Protein AF-A0A7S0ZUB6-F1 (afdb_monomer)

Structure (mmCIF, N/CA/C/O backbone):
data_AF-A0A7S0ZUB6-F1
#
_entry.id   AF-A0A7S0ZUB6-F1
#
loop_
_atom_site.group_PDB
_atom_site.id
_atom_site.type_symbol
_atom_site.label_atom_id
_atom_site.label_alt_id
_atom_site.label_comp_id
_atom_site.label_asym_id
_atom_site.label_entity_id
_atom_site.label_seq_id
_atom_site.pdbx_PDB_ins_code
_atom_site.Cartn_x
_atom_site.Cartn_y
_atom_site.Cartn_z
_atom_site.occupancy
_atom_site.B_iso_or_equiv
_atom_site.auth_seq_id
_atom_site.auth_comp_id
_atom_site.auth_asym_id
_atom_site.auth_atom_id
_atom_site.pdbx_PDB_model_num
ATOM 1 N N . PRO A 1 1 ? -8.538 -12.631 -12.907 1.00 65.38 1 PRO A N 1
ATOM 2 C CA . PRO A 1 1 ? -8.197 -12.266 -11.512 1.00 65.38 1 PRO A CA 1
ATOM 3 C C . PRO A 1 1 ? -9.458 -12.398 -10.651 1.00 65.38 1 PRO A C 1
ATOM 5 O O . PRO A 1 1 ? -10.494 -11.897 -11.074 1.00 65.38 1 PRO A O 1
ATOM 8 N N . ASP A 1 2 ? -9.378 -13.067 -9.494 1.00 84.75 2 ASP A N 1
ATOM 9 C CA . ASP A 1 2 ? -10.560 -13.481 -8.702 1.00 84.75 2 ASP A CA 1
ATOM 10 C C . ASP A 1 2 ? -10.944 -12.495 -7.582 1.00 84.75 2 ASP A C 1
ATOM 12 O O . ASP A 1 2 ? -11.803 -12.771 -6.751 1.00 84.75 2 ASP A O 1
ATOM 16 N N . GLY A 1 3 ? -10.297 -11.326 -7.535 1.00 86.00 3 GLY A N 1
ATOM 17 C CA . GLY A 1 3 ? -10.652 -10.240 -6.613 1.00 86.00 3 GLY A CA 1
ATOM 18 C C . GLY A 1 3 ? -10.244 -10.448 -5.150 1.00 86.00 3 GLY A C 1
ATOM 19 O O . GLY A 1 3 ? -10.585 -9.613 -4.319 1.00 86.00 3 GLY A O 1
ATOM 20 N N . VAL A 1 4 ? -9.483 -11.498 -4.828 1.00 86.81 4 VAL A N 1
ATOM 21 C CA . VAL A 1 4 ? -9.076 -11.849 -3.451 1.00 86.81 4 VAL A CA 1
ATOM 22 C C . VAL A 1 4 ? -8.440 -10.666 -2.708 1.00 86.81 4 VAL A C 1
ATOM 24 O O . VAL A 1 4 ? -8.865 -10.314 -1.613 1.00 86.81 4 VAL A O 1
ATOM 27 N N . GLN A 1 5 ? -7.467 -9.984 -3.316 1.00 87.50 5 GLN A N 1
ATOM 28 C CA . GLN A 1 5 ? -6.797 -8.834 -2.697 1.00 87.50 5 GLN A CA 1
ATOM 29 C C . GLN A 1 5 ? -7.730 -7.625 -2.542 1.00 87.50 5 GLN A C 1
ATOM 31 O O . GLN A 1 5 ? -7.645 -6.906 -1.551 1.00 87.50 5 GLN A O 1
ATOM 36 N N . LEU A 1 6 ? -8.640 -7.411 -3.498 1.00 89.44 6 LEU A N 1
ATOM 37 C CA . LEU A 1 6 ? -9.626 -6.329 -3.427 1.00 89.44 6 LEU A CA 1
ATOM 38 C C . LEU A 1 6 ? -10.613 -6.542 -2.276 1.00 89.44 6 LEU A C 1
ATOM 40 O O . LEU A 1 6 ? -11.005 -5.571 -1.637 1.00 89.44 6 LEU A O 1
ATOM 44 N N . GLN A 1 7 ? -10.978 -7.790 -1.975 1.00 91.06 7 GLN A N 1
ATOM 45 C CA . GLN A 1 7 ? -11.828 -8.109 -0.825 1.00 91.06 7 GLN A CA 1
ATOM 46 C C . GLN A 1 7 ? -11.139 -7.779 0.505 1.00 91.06 7 GLN A C 1
ATOM 48 O O . GLN A 1 7 ? -11.783 -7.208 1.384 1.00 91.06 7 GLN A O 1
ATOM 53 N N . LEU A 1 8 ? -9.835 -8.060 0.630 1.00 92.25 8 LEU A N 1
ATOM 54 C CA . LEU A 1 8 ? -9.045 -7.675 1.808 1.00 92.25 8 LEU A CA 1
ATOM 55 C C . LEU A 1 8 ? -8.990 -6.150 1.975 1.00 92.25 8 LEU A C 1
ATOM 57 O O . LEU A 1 8 ? -9.231 -5.639 3.067 1.00 92.25 8 LEU A O 1
ATOM 61 N N . ILE A 1 9 ? -8.730 -5.419 0.884 1.00 92.12 9 ILE A N 1
ATOM 62 C CA . ILE A 1 9 ? -8.712 -3.948 0.888 1.00 92.12 9 ILE A CA 1
ATOM 63 C C . ILE A 1 9 ? -10.082 -3.392 1.295 1.00 92.12 9 ILE A C 1
ATOM 65 O O . ILE A 1 9 ? -10.150 -2.495 2.132 1.00 92.12 9 ILE A O 1
ATOM 69 N N . ALA A 1 10 ? -11.170 -3.923 0.733 1.00 91.62 10 ALA A N 1
ATOM 70 C CA . ALA A 1 10 ? -12.526 -3.476 1.041 1.00 91.62 10 ALA A CA 1
ATOM 71 C C . ALA A 1 10 ? -12.876 -3.683 2.523 1.00 91.62 10 ALA A C 1
ATOM 73 O O . ALA A 1 10 ? -13.341 -2.749 3.168 1.00 91.62 10 ALA A O 1
ATOM 74 N N . ALA A 1 11 ? -12.586 -4.863 3.081 1.00 92.69 11 ALA A N 1
ATOM 75 C CA . ALA A 1 11 ? -12.826 -5.145 4.496 1.00 92.69 11 ALA A CA 1
ATOM 76 C C . ALA A 1 11 ? -12.001 -4.225 5.418 1.00 92.69 11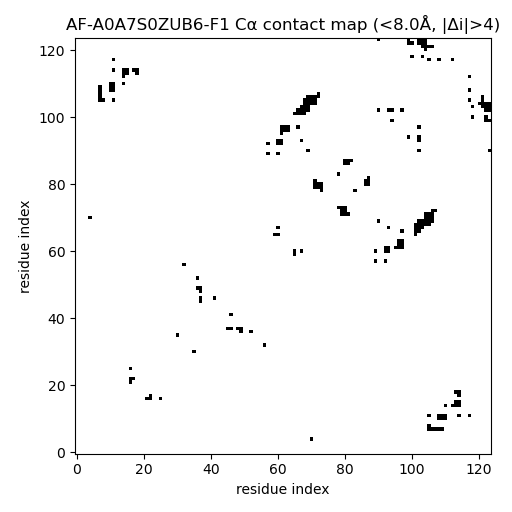 ALA A C 1
ATOM 78 O O . ALA A 1 11 ? -12.524 -3.699 6.400 1.00 92.69 11 ALA A O 1
ATOM 79 N N . ALA A 1 12 ? -10.737 -3.959 5.072 1.00 92.44 12 ALA A N 1
ATOM 80 C CA . ALA A 1 12 ? -9.892 -3.035 5.827 1.00 92.44 12 ALA A CA 1
ATOM 81 C C . ALA A 1 12 ? -10.417 -1.587 5.774 1.00 92.44 12 ALA A C 1
ATOM 83 O O . ALA A 1 12 ? -10.438 -0.905 6.799 1.00 92.44 12 ALA A O 1
ATOM 84 N N . LEU A 1 13 ? -10.882 -1.126 4.605 1.00 91.00 13 LEU A N 1
ATOM 85 C CA . LEU A 1 13 ? -11.505 0.193 4.440 1.00 91.00 13 LEU A CA 1
ATOM 86 C C . LEU A 1 13 ? -12.785 0.324 5.266 1.00 91.00 13 LEU A C 1
ATOM 88 O O . LEU A 1 13 ? -12.942 1.318 5.971 1.00 91.00 13 LEU A O 1
ATOM 92 N N . GLU A 1 14 ? -13.669 -0.675 5.217 1.00 90.00 14 GLU A N 1
ATOM 93 C CA . GLU A 1 14 ? -14.904 -0.698 6.007 1.00 90.00 14 GLU A CA 1
ATOM 94 C C . GLU A 1 14 ? -14.598 -0.582 7.506 1.00 90.00 14 GLU A C 1
ATOM 96 O O . GLU A 1 14 ? -15.140 0.298 8.181 1.00 90.00 14 GLU A O 1
ATOM 101 N N . ALA A 1 15 ? -13.673 -1.400 8.016 1.00 90.75 15 ALA A N 1
ATOM 102 C CA . ALA A 1 15 ? -13.252 -1.358 9.414 1.00 90.75 15 ALA A CA 1
ATOM 103 C C . ALA A 1 15 ? -12.626 -0.001 9.794 1.00 90.75 15 ALA A C 1
ATOM 105 O O . ALA A 1 15 ? -12.940 0.561 10.849 1.00 90.75 15 ALA A O 1
ATOM 106 N N . TYR A 1 16 ? -11.771 0.559 8.931 1.00 89.25 16 TYR A N 1
ATOM 107 C CA . TYR A 1 16 ? -11.134 1.861 9.141 1.00 89.25 16 TYR A CA 1
ATOM 108 C C . TYR A 1 16 ? -12.145 3.020 9.168 1.00 89.25 16 TYR A C 1
ATOM 110 O O . TYR A 1 16 ? -12.091 3.906 10.024 1.00 89.25 16 TYR A O 1
ATOM 118 N N . HIS A 1 17 ? -13.111 3.032 8.253 1.00 87.69 17 HIS A N 1
ATOM 119 C CA . HIS A 1 17 ? -14.149 4.067 8.219 1.00 87.69 17 HIS A CA 1
ATOM 120 C C . HIS A 1 17 ? -15.085 3.986 9.425 1.00 87.69 17 HIS A C 1
ATOM 122 O O . HIS A 1 17 ? -15.487 5.020 9.959 1.00 87.69 17 HIS A O 1
ATOM 128 N N . GLN A 1 18 ? -15.390 2.779 9.903 1.00 86.81 18 GLN A N 1
ATOM 129 C CA . GLN A 1 18 ? -16.178 2.587 11.124 1.00 86.81 18 GLN A CA 1
ATOM 130 C C . GLN A 1 18 ? -15.456 3.123 12.369 1.00 86.81 18 GLN A C 1
ATOM 132 O O . GLN A 1 18 ? -16.094 3.717 13.241 1.00 86.81 18 GLN A O 1
ATOM 137 N N . SER A 1 19 ? -14.130 2.968 12.455 1.00 86.81 19 SER A N 1
ATOM 138 C CA . SER A 1 19 ? -13.356 3.423 13.618 1.00 86.81 19 SER A CA 1
ATOM 139 C C . SER A 1 19 ? -13.189 4.946 13.684 1.00 86.81 19 SER A C 1
ATOM 141 O O . SER A 1 19 ? -13.118 5.518 14.771 1.00 86.81 19 SER A O 1
ATOM 143 N N . THR A 1 20 ? -13.188 5.627 12.536 1.00 79.50 20 THR A N 1
ATOM 144 C CA . THR A 1 20 ? -12.899 7.068 12.436 1.00 79.50 20 THR A CA 1
ATOM 145 C C . THR A 1 20 ? -14.105 7.984 12.682 1.00 79.50 20 THR A C 1
ATOM 147 O O . THR A 1 20 ? -13.946 9.204 12.679 1.00 79.50 20 THR A O 1
ATOM 150 N N . ARG A 1 21 ? -15.309 7.442 12.937 1.00 66.44 21 ARG A N 1
ATOM 151 C CA . ARG A 1 21 ? -16.577 8.192 13.136 1.00 66.44 21 ARG A CA 1
ATOM 152 C C . ARG A 1 21 ? -16.954 9.161 11.989 1.00 66.44 21 ARG A C 1
ATOM 154 O O . ARG A 1 21 ? -17.929 9.897 12.124 1.00 66.44 21 ARG A O 1
ATOM 161 N N . GLN A 1 22 ? -16.244 9.159 10.857 1.00 58.28 22 GLN A N 1
ATOM 162 C CA . GLN A 1 22 ? -16.420 10.088 9.724 1.00 58.28 22 GLN A CA 1
ATOM 163 C C . GLN A 1 22 ? -17.290 9.500 8.600 1.00 58.28 22 GLN A C 1
ATOM 165 O O . GLN A 1 22 ? -16.972 9.588 7.417 1.00 58.28 22 GLN A O 1
ATOM 170 N N . TRP A 1 23 ? -18.423 8.901 8.961 1.00 56.94 23 TRP A N 1
ATOM 171 C CA . TRP A 1 23 ? -19.281 8.190 8.006 1.00 56.94 23 TRP A CA 1
ATOM 172 C C . TRP A 1 23 ? -20.098 9.108 7.075 1.00 56.94 23 TRP A C 1
ATOM 174 O O . TRP A 1 23 ? -20.815 8.623 6.207 1.00 56.94 23 TRP A O 1
ATOM 184 N N . THR A 1 24 ? -20.016 10.435 7.228 1.00 57.09 24 THR A N 1
ATOM 185 C CA . THR A 1 24 ? -20.885 11.360 6.482 1.00 57.09 24 THR A CA 1
ATOM 186 C C . THR A 1 24 ? -20.458 11.588 5.028 1.00 57.09 24 THR A C 1
ATOM 188 O O . THR A 1 24 ? -21.308 11.980 4.238 1.00 57.09 24 THR A O 1
ATOM 191 N N . THR A 1 25 ? -19.213 11.262 4.649 1.00 52.09 25 THR A N 1
ATOM 192 C CA . THR A 1 25 ? -18.749 11.096 3.250 1.00 52.09 25 THR A CA 1
ATOM 193 C C . THR A 1 25 ? -17.331 10.498 3.245 1.00 52.09 25 THR A C 1
ATOM 195 O O . THR A 1 25 ?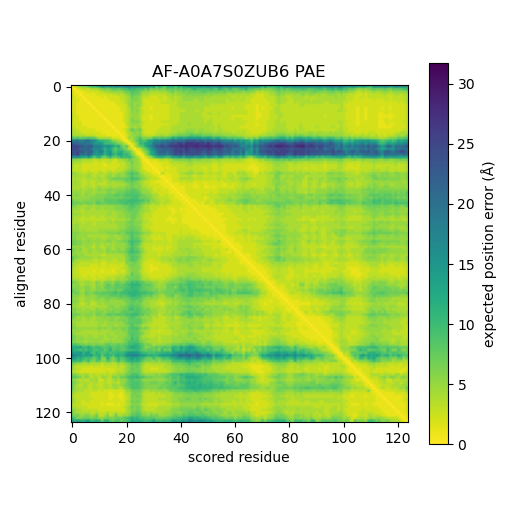 -16.417 11.172 3.729 1.00 52.09 25 THR A O 1
ATOM 198 N N . PRO A 1 26 ? -17.081 9.293 2.695 1.00 57.84 26 PRO A N 1
ATOM 199 C CA . PRO A 1 26 ? -15.729 8.744 2.630 1.00 57.84 26 PRO A CA 1
ATOM 200 C C . PRO A 1 26 ? -14.920 9.437 1.522 1.00 57.84 26 PRO A C 1
ATOM 202 O O . PRO A 1 26 ? -14.923 9.017 0.370 1.00 57.84 26 PRO A O 1
ATOM 205 N N . ASN A 1 27 ? -14.181 10.492 1.869 1.00 72.00 27 ASN A N 1
ATOM 206 C CA . ASN A 1 27 ? -13.157 11.088 0.998 1.00 72.00 27 ASN A CA 1
ATOM 207 C C . ASN A 1 27 ? -11.846 10.285 1.082 1.00 72.00 27 ASN A C 1
ATOM 209 O O . ASN A 1 27 ? -10.785 10.830 1.387 1.00 72.00 27 ASN A O 1
ATOM 213 N N . THR A 1 28 ? -11.909 8.969 0.870 1.00 83.69 28 THR A N 1
ATOM 214 C CA . THR A 1 28 ? -10.718 8.112 0.865 1.00 83.69 28 THR A CA 1
ATOM 215 C C . THR A 1 28 ? -10.316 7.798 -0.564 1.00 83.69 28 THR A C 1
ATOM 217 O O . THR A 1 28 ? -11.046 7.135 -1.295 1.00 83.69 28 THR A O 1
ATOM 220 N N . ALA A 1 29 ? -9.133 8.266 -0.949 1.00 88.50 29 ALA A N 1
ATOM 221 C CA . ALA A 1 29 ? -8.477 7.848 -2.176 1.00 88.50 29 ALA A CA 1
ATOM 222 C C . ALA A 1 29 ? -7.547 6.670 -1.869 1.00 88.50 29 ALA A C 1
ATOM 224 O O . ALA A 1 29 ? -6.790 6.713 -0.900 1.00 88.50 29 ALA A O 1
ATOM 225 N N . VAL A 1 30 ? -7.595 5.636 -2.706 1.00 90.31 30 VAL A N 1
ATOM 226 C CA . VAL A 1 30 ? -6.701 4.478 -2.617 1.00 90.31 30 VAL A CA 1
ATOM 227 C C . VAL A 1 30 ? -5.729 4.532 -3.785 1.00 90.31 30 VAL A C 1
ATOM 229 O O . VAL A 1 30 ? -6.145 4.585 -4.941 1.00 90.31 30 VAL A O 1
ATOM 232 N N . PHE A 1 31 ? -4.436 4.505 -3.478 1.00 91.75 31 PHE A N 1
ATOM 233 C CA . PHE A 1 31 ? -3.375 4.356 -4.464 1.00 91.75 31 PHE A CA 1
ATOM 234 C C . PHE A 1 31 ? -2.848 2.919 -4.412 1.00 91.75 31 PHE A C 1
ATOM 236 O O . PHE A 1 31 ? -2.376 2.474 -3.370 1.00 91.75 31 PHE A O 1
ATOM 243 N N . LEU A 1 32 ? -2.958 2.190 -5.526 1.00 91.00 32 LEU A N 1
ATOM 244 C CA . LEU A 1 32 ? -2.423 0.834 -5.665 1.00 91.00 32 LEU A CA 1
ATOM 245 C C . LEU A 1 32 ? -1.099 0.909 -6.418 1.00 91.00 32 LEU A C 1
ATOM 247 O O . LEU A 1 32 ? -1.101 1.041 -7.640 1.00 91.00 32 LEU A O 1
ATOM 251 N N . ASP A 1 33 ? 0.011 0.838 -5.696 1.00 87.31 33 ASP A N 1
ATOM 252 C CA . ASP A 1 33 ? 1.364 1.046 -6.212 1.00 87.31 33 ASP A CA 1
ATOM 253 C C . ASP A 1 33 ? 1.689 0.232 -7.474 1.00 87.31 33 ASP A C 1
ATOM 255 O O . ASP A 1 33 ? 1.700 0.778 -8.575 1.00 87.31 33 ASP A O 1
ATOM 259 N N . TRP A 1 34 ? 1.921 -1.072 -7.346 1.00 85.56 34 TRP A N 1
ATOM 260 C CA . TRP A 1 34 ? 2.411 -1.969 -8.377 1.00 85.56 34 TRP A CA 1
ATOM 261 C C . TRP A 1 34 ? 1.517 -1.952 -9.615 1.00 85.56 34 TRP A C 1
ATOM 263 O O . TRP A 1 34 ? 2.009 -1.890 -10.740 1.00 85.56 34 TRP A O 1
ATOM 273 N N . CYS A 1 35 ? 0.201 -1.946 -9.406 1.00 87.00 35 CYS A N 1
ATOM 274 C CA . CYS A 1 35 ? -0.789 -1.912 -10.478 1.00 87.00 35 CYS A CA 1
ATOM 275 C C . CYS A 1 35 ? -0.875 -0.550 -11.187 1.00 87.00 35 CYS A C 1
ATOM 277 O O . CYS A 1 35 ? -1.425 -0.490 -12.283 1.00 87.00 35 CYS A O 1
ATOM 279 N N . SER A 1 36 ? -0.329 0.524 -10.606 1.00 90.81 36 SER A N 1
ATOM 280 C CA . SER A 1 36 ? -0.273 1.859 -11.225 1.00 90.81 36 SER A CA 1
ATOM 281 C C . SER A 1 36 ? 0.920 2.042 -12.172 1.00 90.81 36 SER A C 1
ATOM 283 O O . SER A 1 36 ? 1.052 3.088 -12.807 1.00 90.81 36 SER A O 1
ATOM 285 N N . PHE A 1 37 ? 1.797 1.041 -12.290 1.00 92.19 37 PHE A N 1
ATOM 286 C CA . PHE A 1 37 ? 2.944 1.061 -13.194 1.00 92.19 37 PHE A CA 1
ATOM 287 C C . PHE A 1 37 ? 2.672 0.326 -14.505 1.00 92.19 37 PHE A C 1
ATOM 289 O O . PHE A 1 37 ? 1.953 -0.675 -14.537 1.00 92.19 37 PHE A O 1
ATOM 296 N N . TYR A 1 38 ? 3.377 0.731 -15.567 1.00 94.69 38 TYR A N 1
ATOM 297 C CA . TYR A 1 38 ? 3.528 -0.116 -16.749 1.00 94.69 38 TYR A CA 1
ATOM 298 C C . TYR A 1 38 ? 4.136 -1.469 -16.346 1.00 94.69 38 TYR A C 1
ATOM 300 O O . TYR A 1 38 ? 5.182 -1.538 -15.684 1.00 94.69 38 TYR A O 1
ATOM 308 N N . GLN A 1 39 ? 3.463 -2.548 -16.742 1.00 92.56 39 GLN A N 1
ATOM 309 C CA . GLN A 1 39 ? 3.889 -3.924 -16.497 1.00 92.56 39 GLN A CA 1
ATOM 310 C C . GLN A 1 39 ? 4.767 -4.417 -17.645 1.00 92.56 39 GLN A C 1
ATOM 312 O O . GLN A 1 39 ? 4.745 -3.867 -18.739 1.00 92.56 39 GLN A O 1
ATOM 317 N N . ARG A 1 40 ? 5.578 -5.448 -17.400 1.00 92.44 40 ARG A N 1
ATOM 318 C CA . ARG A 1 40 ? 6.411 -6.041 -18.457 1.00 92.44 40 ARG A CA 1
ATOM 319 C C . ARG A 1 40 ? 5.559 -6.816 -19.481 1.00 92.44 40 ARG A C 1
ATOM 321 O O . ARG A 1 40 ? 4.563 -7.412 -19.076 1.00 92.44 40 ARG A O 1
ATOM 328 N N . PRO A 1 41 ? 6.012 -6.926 -20.747 1.00 95.25 41 PRO A N 1
ATOM 329 C CA . PRO A 1 41 ? 7.181 -6.254 -21.327 1.00 95.25 41 PRO A CA 1
ATOM 330 C C . PRO A 1 41 ? 6.920 -4.758 -21.544 1.00 95.25 41 PRO A C 1
ATOM 332 O O . PRO A 1 41 ? 5.813 -4.378 -21.890 1.00 95.25 41 PRO A O 1
ATOM 335 N N . ARG A 1 42 ? 7.953 -3.931 -21.353 1.00 95.06 42 ARG A N 1
ATOM 336 C CA . ARG A 1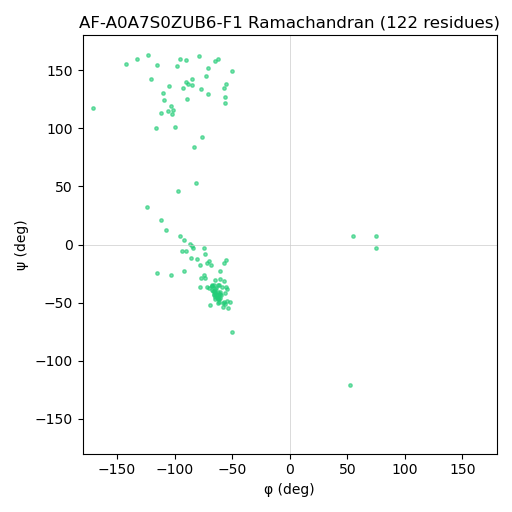 42 ? 7.898 -2.477 -21.567 1.00 95.06 42 ARG A CA 1
ATOM 337 C C . ARG A 1 42 ? 8.916 -2.073 -22.609 1.00 95.06 42 ARG A C 1
ATOM 339 O O . ARG A 1 42 ? 10.033 -2.596 -22.596 1.00 95.06 42 ARG A O 1
ATOM 346 N N . VAL A 1 43 ? 8.565 -1.119 -23.459 1.00 96.06 43 VAL A N 1
ATOM 347 C CA . VAL A 1 43 ? 9.458 -0.583 -24.494 1.00 96.06 43 VAL A CA 1
ATOM 348 C C . VAL A 1 43 ? 9.258 0.921 -24.663 1.00 96.06 43 VAL A C 1
ATOM 350 O O . VAL A 1 43 ? 8.196 1.450 -24.348 1.00 96.06 43 VAL A O 1
ATOM 353 N N . GLY A 1 44 ? 10.292 1.612 -25.153 1.00 96.75 44 GLY A N 1
ATOM 354 C CA . GLY A 1 44 ? 10.233 3.047 -25.447 1.00 96.75 44 GLY A CA 1
ATOM 355 C C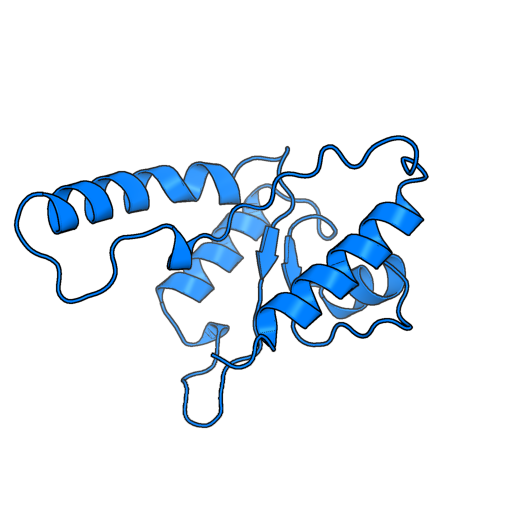 . GLY A 1 44 ? 9.735 3.878 -24.261 1.00 96.75 44 GLY A C 1
ATOM 356 O O . GLY A 1 44 ? 10.316 3.838 -23.171 1.00 96.75 44 GLY A O 1
ATOM 357 N N . ASP A 1 45 ? 8.639 4.601 -24.481 1.00 97.00 45 ASP A N 1
ATOM 358 C CA . ASP A 1 45 ? 8.051 5.527 -23.512 1.00 97.00 45 ASP A CA 1
ATOM 359 C C . ASP A 1 45 ? 7.527 4.835 -22.248 1.00 97.00 45 ASP A C 1
ATOM 361 O O . ASP A 1 45 ? 7.606 5.413 -21.165 1.00 97.00 45 ASP A O 1
ATOM 365 N N . GLU A 1 46 ? 7.064 3.585 -22.332 1.00 97.38 46 GLU A N 1
ATOM 366 C CA . GLU A 1 46 ? 6.574 2.849 -21.158 1.00 97.38 46 GLU A CA 1
ATOM 367 C C . GLU A 1 46 ? 7.695 2.574 -20.151 1.00 97.38 46 GLU A C 1
ATOM 369 O O . GLU A 1 46 ? 7.508 2.707 -18.941 1.00 97.38 46 GLU A O 1
ATOM 374 N N . GLU A 1 47 ? 8.891 2.224 -20.637 1.00 97.38 47 GLU A N 1
ATOM 375 C CA . GLU A 1 47 ? 10.060 1.999 -19.783 1.00 97.38 47 GLU A CA 1
ATOM 376 C C . GLU A 1 47 ? 10.560 3.321 -19.185 1.00 97.38 47 GLU A C 1
ATOM 378 O O . GLU A 1 47 ? 10.941 3.368 -18.012 1.00 97.38 47 GLU A O 1
ATOM 383 N N . ALA A 1 48 ? 10.517 4.413 -19.956 1.00 96.50 48 ALA A N 1
ATOM 384 C CA . ALA A 1 48 ? 10.846 5.746 -19.457 1.00 96.50 48 ALA A CA 1
ATOM 385 C C . ALA A 1 48 ? 9.862 6.197 -18.361 1.00 96.50 48 ALA A C 1
ATOM 387 O O . ALA A 1 48 ? 10.286 6.667 -17.301 1.00 96.50 48 ALA A O 1
ATOM 388 N N . MET A 1 49 ? 8.558 5.999 -18.575 1.00 96.38 49 MET A N 1
ATOM 389 C CA . MET A 1 49 ? 7.520 6.329 -17.598 1.00 96.38 49 MET A CA 1
ATOM 390 C C . MET A 1 49 ? 7.590 5.440 -16.361 1.00 96.38 49 MET A C 1
ATOM 392 O O . MET A 1 49 ? 7.460 5.955 -15.253 1.00 96.38 49 MET A O 1
ATOM 396 N N . PHE A 1 50 ? 7.872 4.143 -16.511 1.00 94.94 50 PHE A N 1
ATOM 397 C CA . PHE A 1 50 ? 8.095 3.258 -15.371 1.00 94.94 50 PHE A CA 1
ATOM 398 C C . PHE A 1 50 ? 9.236 3.756 -14.483 1.00 94.94 50 PHE A C 1
ATOM 400 O O . PHE A 1 50 ? 9.057 3.890 -13.276 1.00 94.94 50 PHE A O 1
ATOM 407 N N . LYS A 1 51 ? 10.398 4.067 -15.073 1.00 93.00 51 LYS A N 1
ATOM 408 C CA . LYS A 1 51 ? 11.561 4.567 -14.324 1.00 93.00 51 LYS A CA 1
ATOM 409 C C . LYS A 1 51 ? 11.239 5.861 -13.585 1.00 93.00 51 LYS A C 1
ATOM 411 O O . LYS A 1 51 ? 11.589 5.992 -12.415 1.00 93.00 51 LYS A O 1
ATOM 416 N N . LYS A 1 52 ? 10.544 6.789 -14.249 1.00 94.06 52 LYS A N 1
ATOM 417 C CA . LYS A 1 52 ? 10.104 8.049 -13.642 1.00 94.06 52 LYS A CA 1
ATOM 418 C C . LYS A 1 52 ? 9.139 7.802 -12.482 1.00 94.06 52 LYS A C 1
ATOM 420 O O . LYS A 1 52 ? 9.348 8.319 -11.392 1.00 94.06 52 LYS A O 1
ATOM 425 N N . ALA A 1 53 ? 8.107 6.989 -12.687 1.00 92.38 53 ALA A N 1
ATOM 426 C CA . ALA A 1 53 ? 7.140 6.669 -11.644 1.00 92.38 53 ALA A CA 1
ATOM 427 C C . ALA A 1 53 ? 7.815 5.987 -10.441 1.00 92.38 53 ALA A C 1
ATOM 429 O O . ALA A 1 53 ? 7.517 6.331 -9.300 1.00 92.38 53 ALA A O 1
ATOM 430 N N . LEU A 1 54 ? 8.766 5.074 -10.681 1.00 89.81 54 LEU A N 1
ATOM 431 C CA . LEU A 1 54 ? 9.464 4.332 -9.628 1.00 89.81 54 LEU A CA 1
ATOM 432 C C . LEU A 1 54 ? 10.264 5.263 -8.704 1.00 89.81 54 LEU A C 1
ATOM 434 O O . LEU A 1 54 ? 10.334 5.030 -7.502 1.00 89.81 54 LEU A O 1
ATOM 438 N N . GLN A 1 55 ? 10.826 6.347 -9.247 1.00 88.69 55 GLN A N 1
ATOM 439 C CA . GLN A 1 55 ? 11.512 7.372 -8.454 1.00 88.69 55 GLN A CA 1
ATOM 440 C C . GLN A 1 55 ? 10.553 8.150 -7.544 1.00 88.69 55 GLN A C 1
ATOM 442 O O . GLN A 1 55 ? 10.929 8.533 -6.438 1.00 88.69 55 GLN A O 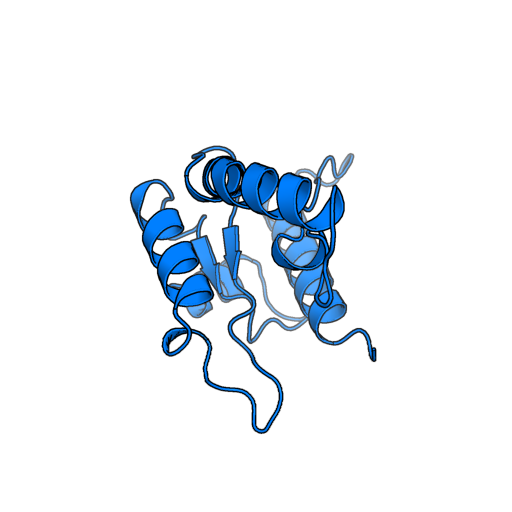1
ATOM 447 N N . HIS A 1 56 ? 9.320 8.383 -7.998 1.00 90.06 56 HIS A N 1
ATOM 448 C CA . HIS A 1 56 ? 8.344 9.206 -7.284 1.00 90.06 56 HIS A CA 1
ATOM 449 C C . HIS A 1 56 ? 7.440 8.418 -6.336 1.00 90.06 56 HIS A C 1
ATOM 451 O O . HIS A 1 56 ? 6.928 9.004 -5.388 1.00 90.06 56 HIS A O 1
ATOM 457 N N . THR A 1 57 ? 7.252 7.112 -6.537 1.00 89.50 57 THR A N 1
ATOM 458 C CA . THR A 1 57 ? 6.318 6.320 -5.717 1.00 89.50 57 THR A CA 1
ATOM 459 C C . THR A 1 57 ? 6.687 6.317 -4.233 1.00 89.50 57 THR A C 1
ATOM 461 O O . THR A 1 57 ? 5.810 6.312 -3.376 1.00 89.50 57 THR A O 1
ATOM 464 N N . ASN A 1 58 ? 7.982 6.446 -3.926 1.00 86.31 58 ASN A N 1
ATOM 465 C CA . ASN A 1 58 ? 8.491 6.534 -2.557 1.00 86.31 58 ASN A CA 1
ATOM 466 C C . ASN A 1 58 ? 7.938 7.738 -1.782 1.00 86.31 58 ASN A C 1
ATOM 468 O O . ASN A 1 58 ? 7.903 7.701 -0.556 1.00 86.31 58 ASN A O 1
ATOM 472 N N . ILE A 1 59 ? 7.473 8.786 -2.476 1.00 88.94 59 ILE A N 1
ATOM 473 C CA . ILE A 1 59 ? 6.799 9.929 -1.850 1.00 88.94 59 ILE A CA 1
ATOM 474 C C . ILE A 1 59 ? 5.558 9.455 -1.089 1.00 88.94 59 ILE A C 1
ATOM 476 O O . ILE A 1 59 ? 5.286 9.975 -0.016 1.00 88.94 59 ILE A O 1
ATOM 480 N N . TRP A 1 60 ? 4.825 8.460 -1.599 1.00 88.19 60 TRP A N 1
ATOM 481 C CA . TRP A 1 60 ? 3.639 7.934 -0.920 1.00 88.19 60 TRP A CA 1
ATOM 482 C C . TRP A 1 60 ? 3.991 7.118 0.322 1.00 88.19 60 TRP A C 1
ATOM 484 O O . TRP A 1 60 ? 3.284 7.227 1.319 1.00 88.19 60 TRP A O 1
ATOM 494 N N . TYR A 1 61 ? 5.087 6.355 0.281 1.00 85.81 61 TYR A N 1
ATOM 495 C CA . TYR A 1 61 ? 5.545 5.536 1.410 1.00 85.81 61 TYR A CA 1
ATOM 496 C C . TYR A 1 61 ? 6.190 6.350 2.531 1.00 85.81 61 TYR A C 1
ATOM 498 O O . TYR A 1 61 ? 6.227 5.885 3.660 1.00 85.81 61 TYR A O 1
ATOM 506 N N . ALA A 1 62 ? 6.746 7.520 2.213 1.00 85.19 62 ALA A N 1
ATOM 507 C CA . ALA A 1 62 ? 7.484 8.363 3.153 1.00 85.19 62 ALA A CA 1
ATOM 508 C C . ALA A 1 62 ? 6.712 9.628 3.572 1.00 85.19 62 ALA A C 1
ATOM 510 O O . ALA A 1 62 ? 7.298 10.557 4.129 1.00 85.19 62 ALA A O 1
ATOM 511 N N . ASN A 1 63 ? 5.413 9.715 3.278 1.00 88.31 63 ASN A N 1
ATOM 512 C CA . ASN A 1 63 ? 4.593 10.876 3.611 1.00 88.31 63 ASN A CA 1
ATOM 513 C C . ASN A 1 63 ? 3.732 10.584 4.838 1.00 88.31 63 ASN A C 1
ATOM 515 O O . ASN A 1 63 ? 2.759 9.858 4.732 1.00 88.31 63 ASN A O 1
ATOM 519 N N . ALA A 1 64 ? 3.993 11.254 5.961 1.00 85.88 64 ALA A N 1
ATOM 520 C CA . ALA A 1 64 ? 3.247 11.082 7.216 1.00 85.88 64 ALA A CA 1
ATOM 521 C C . ALA A 1 64 ? 1.715 11.277 7.114 1.00 85.88 64 ALA A C 1
ATOM 523 O O . ALA A 1 64 ? 0.991 10.964 8.052 1.00 85.88 64 ALA A O 1
ATOM 524 N N . LYS A 1 65 ? 1.197 11.834 6.010 1.00 86.38 65 LYS A N 1
ATOM 525 C CA . LYS A 1 65 ? -0.247 12.008 5.774 1.00 86.38 65 LYS A CA 1
ATOM 526 C C . LYS A 1 65 ? -0.910 10.826 5.065 1.00 86.38 65 LYS A C 1
ATOM 528 O O . LYS A 1 65 ? -2.123 10.864 4.864 1.00 86.38 65 LYS A O 1
ATOM 533 N N . THR A 1 66 ? -0.154 9.824 4.630 1.00 89.19 66 THR A N 1
ATOM 534 C CA . THR A 1 66 ? -0.706 8.597 4.049 1.00 89.19 66 THR A CA 1
ATOM 535 C C . THR A 1 66 ? -0.827 7.513 5.115 1.00 89.19 66 THR A C 1
ATOM 537 O O . THR A 1 66 ? -0.186 7.560 6.162 1.00 89.19 66 THR A O 1
ATOM 540 N N . LYS A 1 67 ? -1.677 6.521 4.847 1.00 89.94 67 LYS A N 1
ATOM 541 C CA . LYS A 1 67 ? -1.626 5.225 5.523 1.00 89.94 67 LYS A CA 1
ATOM 542 C C . LYS A 1 67 ? -1.145 4.204 4.507 1.00 89.94 67 LYS A C 1
ATOM 544 O O . LYS A 1 67 ? -1.663 4.171 3.390 1.00 89.94 67 LYS A O 1
ATOM 549 N N . VAL A 1 68 ? -0.155 3.405 4.879 1.00 91.50 68 VAL A N 1
ATOM 550 C CA . VAL A 1 68 ? 0.448 2.388 4.022 1.00 91.50 68 VAL A CA 1
ATOM 551 C C . VAL A 1 68 ? -0.019 1.015 4.477 1.00 91.50 68 VAL A C 1
ATOM 553 O O . VAL A 1 68 ? 0.280 0.566 5.582 1.00 91.50 68 VAL A O 1
ATOM 556 N N . TRP A 1 69 ? -0.773 0.338 3.617 1.00 92.50 69 TRP A N 1
ATOM 557 C CA . TRP A 1 69 ? -1.289 -1.000 3.892 1.00 92.50 69 TRP A CA 1
ATOM 558 C C . TRP A 1 69 ? -0.608 -2.011 2.977 1.00 92.50 69 TRP A C 1
ATOM 560 O O . TRP A 1 69 ? -0.804 -1.998 1.763 1.00 92.50 69 TRP A O 1
ATOM 570 N N . CYS A 1 70 ? 0.188 -2.904 3.556 1.00 91.44 70 CYS A N 1
ATOM 571 C CA . CYS A 1 70 ? 0.916 -3.926 2.821 1.00 91.44 70 CYS A CA 1
ATOM 572 C C . CYS A 1 70 ? 0.074 -5.200 2.673 1.00 91.44 70 CYS A C 1
ATOM 574 O O . CYS A 1 70 ? -0.348 -5.822 3.651 1.00 91.44 70 CYS A O 1
ATOM 576 N N . LEU A 1 71 ? -0.118 -5.654 1.435 1.00 89.44 71 LEU A N 1
ATOM 577 C CA . LEU A 1 71 ? -0.665 -6.981 1.142 1.00 89.44 71 LEU A CA 1
ATOM 578 C C . LEU A 1 71 ? 0.465 -8.015 1.204 1.00 89.44 71 LEU A C 1
ATOM 580 O O . LEU A 1 71 ? 1.080 -8.352 0.190 1.00 89.44 71 LEU A O 1
ATOM 584 N N . THR A 1 72 ? 0.771 -8.501 2.409 1.00 88.38 72 THR A N 1
ATOM 585 C CA . THR A 1 72 ? 1.899 -9.427 2.606 1.00 88.38 72 THR A CA 1
ATOM 586 C C . THR A 1 72 ? 1.575 -10.881 2.252 1.00 88.38 72 THR A C 1
ATOM 588 O O . THR A 1 72 ? 2.497 -11.681 2.098 1.00 88.38 72 THR A O 1
ATOM 591 N N . THR A 1 73 ? 0.297 -11.226 2.056 1.00 85.44 73 THR A N 1
ATOM 592 C CA . THR A 1 73 ? -0.116 -12.540 1.538 1.00 85.44 73 THR A CA 1
ATOM 593 C C . THR A 1 73 ? 0.245 -12.661 0.063 1.00 85.44 73 THR A C 1
ATOM 595 O O . THR A 1 73 ? -0.095 -11.803 -0.754 1.00 85.44 73 THR A O 1
ATOM 598 N N . VAL A 1 74 ? 0.914 -13.754 -0.292 1.00 83.75 74 VAL A N 1
ATOM 599 C CA . VAL A 1 74 ? 1.288 -14.081 -1.670 1.00 83.75 74 VAL A CA 1
ATOM 600 C C . VAL A 1 74 ? 0.570 -15.350 -2.121 1.00 83.75 74 VAL A C 1
ATOM 602 O O . VAL A 1 74 ? 0.177 -16.170 -1.295 1.00 83.75 74 VAL A O 1
ATOM 605 N N . ALA A 1 75 ? 0.369 -15.500 -3.431 1.00 81.81 75 ALA A N 1
ATOM 606 C CA . ALA A 1 75 ? -0.194 -16.727 -3.989 1.00 81.81 75 ALA A CA 1
ATOM 607 C C . ALA A 1 75 ? 0.749 -17.923 -3.767 1.00 81.81 75 ALA A C 1
ATOM 609 O O . ALA A 1 75 ? 1.959 -17.752 -3.595 1.00 81.81 75 ALA A O 1
ATOM 610 N N . GLU A 1 76 ? 0.199 -19.135 -3.808 1.00 81.88 76 GLU A N 1
ATOM 611 C CA . GLU A 1 76 ? 0.987 -20.361 -3.694 1.00 81.88 76 GLU A CA 1
ATOM 612 C C . GLU A 1 76 ? 2.101 -20.412 -4.755 1.00 81.88 76 GLU A C 1
ATOM 614 O O . GLU A 1 76 ? 1.914 -20.014 -5.907 1.00 81.88 76 GLU A O 1
ATOM 619 N N . GLY A 1 77 ? 3.294 -20.854 -4.350 1.00 85.00 77 GLY A N 1
ATOM 620 C CA . GLY A 1 77 ? 4.472 -20.911 -5.220 1.00 85.00 77 GLY A CA 1
ATOM 621 C C . GLY A 1 77 ? 5.136 -19.557 -5.502 1.00 85.00 77 GLY A C 1
ATOM 622 O O . GLY A 1 77 ? 6.191 -19.516 -6.140 1.00 85.00 77 GLY A O 1
ATOM 623 N N . VAL A 1 78 ? 4.581 -18.443 -5.013 1.00 86.31 78 VAL A N 1
ATOM 624 C CA . VAL A 1 78 ? 5.215 -17.123 -5.091 1.00 86.31 78 VAL A CA 1
ATOM 625 C C . VAL A 1 78 ? 6.118 -16.913 -3.880 1.00 86.31 78 VAL A C 1
ATOM 627 O O . VAL A 1 78 ? 5.769 -17.237 -2.750 1.00 86.31 78 VAL A O 1
ATOM 630 N N . ARG A 1 79 ? 7.300 -16.334 -4.115 1.00 90.06 79 ARG A N 1
ATOM 631 C CA . ARG A 1 79 ? 8.239 -15.981 -3.046 1.00 90.06 79 ARG A CA 1
ATOM 632 C C . ARG A 1 79 ? 7.577 -15.052 -2.023 1.00 90.06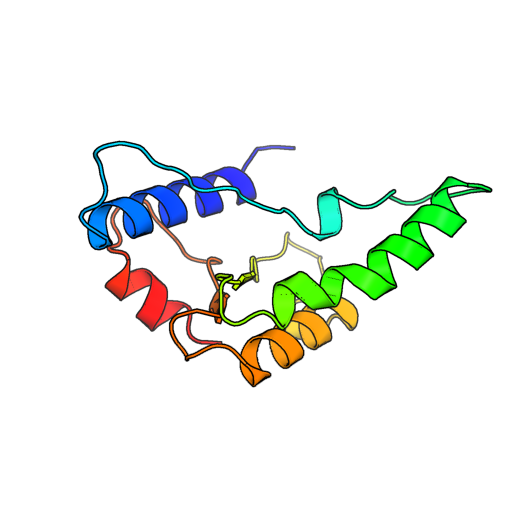 79 ARG A C 1
ATOM 634 O O . ARG A 1 79 ? 6.958 -14.059 -2.408 1.00 90.06 79 ARG A O 1
ATOM 641 N N . GLU A 1 80 ? 7.791 -15.354 -0.746 1.00 89.12 80 GLU A N 1
ATOM 642 C CA . GLU A 1 80 ? 7.289 -14.583 0.393 1.00 89.12 80 GLU A CA 1
ATOM 643 C C . GLU A 1 80 ? 7.591 -13.086 0.285 1.00 89.12 80 GLU A C 1
ATOM 645 O O . GLU A 1 80 ? 8.614 -12.677 -0.272 1.00 89.12 80 GLU A O 1
ATOM 650 N N . TYR A 1 81 ? 6.703 -12.265 0.852 1.00 88.50 81 TYR A N 1
ATOM 651 C CA . TYR A 1 81 ? 6.770 -10.809 0.752 1.00 88.50 81 TYR A CA 1
ATOM 652 C C . TYR A 1 81 ? 8.128 -10.244 1.180 1.00 88.50 81 TYR A C 1
ATOM 654 O O . TYR A 1 81 ? 8.791 -9.597 0.369 1.00 88.50 81 TYR A O 1
ATOM 662 N N . ASP A 1 82 ? 8.578 -10.572 2.391 1.00 87.88 82 ASP A N 1
ATOM 663 C CA . ASP A 1 82 ? 9.815 -10.040 2.979 1.00 87.88 82 ASP A CA 1
ATOM 664 C C . ASP A 1 82 ? 11.093 -10.562 2.294 1.00 87.88 82 ASP A C 1
ATOM 666 O O . ASP A 1 82 ? 12.173 -9.988 2.444 1.00 87.88 82 ASP A O 1
ATOM 670 N N . MET A 1 83 ? 10.979 -11.610 1.475 1.00 89.12 83 MET A N 1
ATOM 671 C CA . MET A 1 83 ? 12.089 -12.189 0.709 1.00 89.12 83 MET A CA 1
ATOM 672 C C . MET A 1 83 ? 12.225 -11.586 -0.698 1.00 89.12 83 MET A C 1
ATOM 674 O O . MET A 1 83 ? 13.065 -12.020 -1.497 1.00 89.12 83 MET A O 1
ATOM 678 N N . ARG A 1 84 ? 11.405 -10.585 -1.036 1.00 87.81 84 ARG A N 1
ATOM 679 C CA . ARG A 1 84 ? 11.441 -9.871 -2.318 1.00 87.81 84 ARG A CA 1
ATOM 680 C C . ARG A 1 84 ? 12.078 -8.497 -2.126 1.00 87.81 84 ARG A C 1
ATOM 682 O O . ARG A 1 84 ? 11.759 -7.785 -1.184 1.00 87.81 84 ARG A O 1
ATOM 689 N N . GLY A 1 85 ? 12.967 -8.117 -3.046 1.00 88.69 85 GLY A N 1
ATOM 690 C CA . GLY A 1 85 ? 13.760 -6.889 -2.915 1.00 88.69 85 GLY A CA 1
ATOM 691 C C . GLY A 1 85 ? 12.905 -5.628 -2.778 1.00 88.69 85 GLY A C 1
ATOM 692 O O . GLY A 1 85 ? 13.058 -4.892 -1.809 1.00 88.69 85 GLY A O 1
ATOM 693 N N . TRP A 1 86 ? 11.984 -5.410 -3.721 1.00 86.69 86 TRP A N 1
ATOM 694 C CA . TRP A 1 86 ? 11.149 -4.207 -3.734 1.00 86.69 86 TRP A CA 1
ATOM 695 C C . TRP A 1 86 ? 10.125 -4.163 -2.579 1.00 86.69 86 TRP A C 1
ATOM 697 O O . TRP A 1 86 ? 10.201 -3.221 -1.797 1.00 86.69 86 TRP A O 1
ATOM 707 N N . PRO A 1 87 ? 9.295 -5.200 -2.340 1.00 88.25 87 PRO A N 1
ATOM 708 C CA . PRO A 1 87 ? 8.378 -5.232 -1.192 1.00 88.25 87 PRO A CA 1
ATOM 709 C C . PRO A 1 87 ? 9.048 -5.013 0.173 1.00 88.25 87 PRO A C 1
ATOM 711 O O . PRO A 1 87 ? 8.513 -4.316 1.037 1.00 88.25 87 PRO A O 1
ATOM 714 N N . ARG A 1 88 ? 10.252 -5.570 0.370 1.00 88.06 88 ARG A N 1
ATOM 715 C CA . ARG A 1 88 ? 11.036 -5.359 1.594 1.00 88.06 88 ARG A CA 1
ATOM 716 C C . ARG A 1 88 ? 11.500 -3.910 1.737 1.00 88.06 88 ARG A C 1
ATOM 718 O O . ARG A 1 88 ? 11.496 -3.379 2.844 1.00 88.06 88 ARG A O 1
ATOM 725 N N . PHE A 1 89 ? 11.915 -3.283 0.638 1.00 87.44 89 PHE A N 1
ATOM 726 C CA . PHE A 1 89 ? 12.295 -1.873 0.625 1.00 87.44 89 PHE A CA 1
ATOM 727 C C . PHE A 1 89 ? 11.098 -0.966 0.942 1.00 87.44 89 PHE A C 1
ATOM 729 O O . PHE A 1 89 ? 11.228 -0.093 1.794 1.00 87.44 89 PHE A O 1
ATOM 736 N N . GLU A 1 90 ? 9.934 -1.211 0.330 1.00 85.44 90 GLU A N 1
ATOM 737 C CA . GLU A 1 90 ? 8.697 -0.458 0.596 1.00 85.44 90 GLU A CA 1
ATOM 738 C C . GLU A 1 9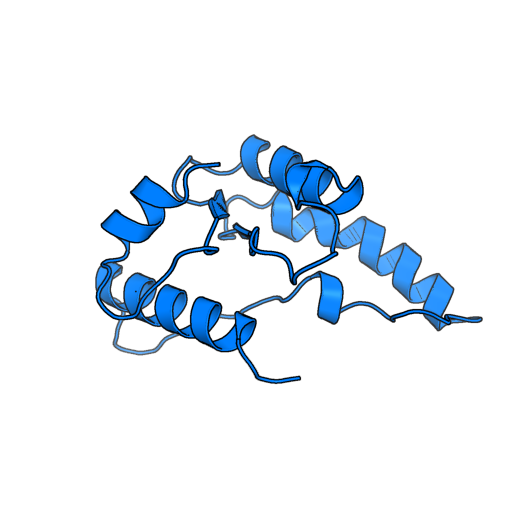0 ? 8.327 -0.508 2.079 1.00 85.44 90 GLU A C 1
ATOM 740 O O . GLU A 1 90 ? 8.188 0.537 2.711 1.00 85.44 90 GLU A O 1
ATOM 745 N N . LYS A 1 91 ? 8.287 -1.716 2.660 1.00 86.56 91 LYS A N 1
ATOM 746 C CA . LYS A 1 91 ? 8.030 -1.921 4.093 1.00 86.56 91 LYS A CA 1
ATOM 747 C C . LYS A 1 91 ? 9.006 -1.125 4.964 1.00 86.56 91 LYS A C 1
ATOM 749 O O . LYS A 1 91 ? 8.573 -0.413 5.866 1.00 86.56 91 LYS A O 1
ATOM 754 N N . ALA A 1 92 ? 10.305 -1.205 4.671 1.00 87.44 92 ALA A N 1
ATOM 755 C CA . ALA A 1 92 ? 11.325 -0.499 5.440 1.00 87.44 92 ALA A CA 1
ATOM 756 C C . ALA A 1 92 ? 11.168 1.029 5.366 1.00 87.44 92 ALA A C 1
ATOM 758 O O . ALA A 1 92 ? 11.278 1.695 6.390 1.00 87.44 92 ALA A O 1
ATOM 759 N N . VAL A 1 93 ? 10.891 1.589 4.183 1.00 87.25 93 VAL A N 1
ATOM 760 C CA . VAL A 1 93 ? 10.687 3.038 4.011 1.00 87.25 93 VAL A CA 1
ATOM 761 C C . VAL A 1 93 ? 9.430 3.503 4.736 1.00 87.25 93 VAL A C 1
ATOM 763 O O . VAL A 1 93 ? 9.470 4.527 5.418 1.00 87.25 93 VAL A O 1
ATOM 766 N N . SER A 1 94 ? 8.340 2.743 4.647 1.00 85.12 94 SER A N 1
ATOM 767 C CA . SER A 1 94 ? 7.101 3.073 5.350 1.00 85.12 94 SER A CA 1
ATOM 768 C C . SER A 1 94 ? 7.280 3.093 6.864 1.00 85.12 94 SER A C 1
ATOM 770 O O . SER A 1 94 ? 6.738 3.959 7.534 1.00 85.12 94 SER A O 1
ATOM 772 N N . GLN A 1 95 ? 8.118 2.230 7.426 1.00 85.94 95 GLN A N 1
ATOM 773 C CA . GLN A 1 95 ? 8.377 2.222 8.869 1.00 85.94 95 GLN A CA 1
ATOM 774 C C . GLN A 1 95 ? 9.252 3.390 9.368 1.00 85.94 95 GLN A C 1
ATOM 776 O O . GLN A 1 95 ? 9.396 3.551 10.577 1.00 85.94 95 GLN A O 1
ATOM 781 N N . LEU A 1 96 ? 9.848 4.208 8.487 1.00 84.25 96 LEU A N 1
ATOM 782 C CA . LEU A 1 96 ? 10.710 5.326 8.905 1.00 84.25 96 LEU A CA 1
ATOM 783 C C . LEU A 1 96 ? 9.932 6.547 9.400 1.00 84.25 96 LEU A C 1
ATOM 785 O O . LEU A 1 96 ? 10.416 7.263 10.275 1.00 84.25 96 LEU A O 1
ATOM 789 N N . VAL A 1 97 ? 8.786 6.832 8.780 1.00 80.38 97 VAL A N 1
ATOM 790 C CA . VAL A 1 97 ? 8.050 8.096 8.966 1.00 80.38 97 VAL A CA 1
ATOM 791 C C . VAL A 1 97 ? 6.686 7.871 9.617 1.00 80.38 97 VAL A C 1
ATOM 793 O O . VAL A 1 97 ? 6.147 8.784 10.237 1.00 80.38 97 VAL A O 1
ATOM 796 N N . HIS A 1 98 ? 6.130 6.671 9.475 1.00 79.62 98 HIS A N 1
ATOM 797 C CA . HIS A 1 98 ? 4.800 6.338 9.960 1.00 79.62 98 HIS A CA 1
ATOM 798 C C . HIS A 1 98 ? 4.837 5.807 11.394 1.00 79.62 98 HIS A C 1
ATOM 800 O O . HIS A 1 98 ? 5.689 4.988 11.746 1.00 79.62 98 HIS A O 1
ATOM 806 N N . ASP A 1 99 ? 3.865 6.227 12.206 1.00 73.62 99 ASP A N 1
ATOM 807 C CA . ASP A 1 99 ? 3.602 5.586 13.491 1.00 73.62 99 ASP A CA 1
ATOM 808 C C . ASP A 1 99 ? 3.180 4.121 13.268 1.00 73.62 99 ASP A C 1
ATOM 810 O O . ASP A 1 99 ? 2.704 3.742 12.194 1.00 73.62 99 ASP A O 1
ATOM 814 N N . GLN A 1 100 ? 3.305 3.273 14.296 1.00 66.00 100 GLN A N 1
ATOM 815 C CA . GLN A 1 100 ? 3.018 1.830 14.180 1.00 66.00 100 GLN A CA 1
ATOM 816 C C . GLN A 1 100 ? 1.594 1.490 13.689 1.00 66.00 100 GLN A C 1
ATOM 818 O O . GLN A 1 100 ? 1.354 0.348 13.305 1.00 66.00 100 GLN A O 1
ATOM 823 N N . GLY A 1 101 ? 0.659 2.444 13.728 1.00 69.44 101 GLY A N 1
ATOM 824 C CA . GLY A 1 101 ? -0.717 2.296 13.241 1.00 69.44 101 GLY A CA 1
ATOM 825 C C . GLY A 1 101 ? -0.961 2.756 11.801 1.00 69.44 101 GLY A C 1
ATOM 826 O O . GLY A 1 101 ? -2.063 2.595 11.270 1.00 69.44 101 GLY A O 1
ATOM 827 N N . ASP A 1 102 ? 0.044 3.353 11.164 1.00 79.00 102 ASP A N 1
ATOM 828 C CA . ASP A 1 102 ? -0.061 3.941 9.829 1.00 79.00 102 ASP A CA 1
ATOM 829 C C . ASP A 1 102 ? 0.561 3.056 8.747 1.00 79.00 102 ASP A C 1
ATOM 831 O O . ASP A 1 102 ? 0.104 3.106 7.608 1.00 79.00 102 ASP A O 1
ATOM 835 N N .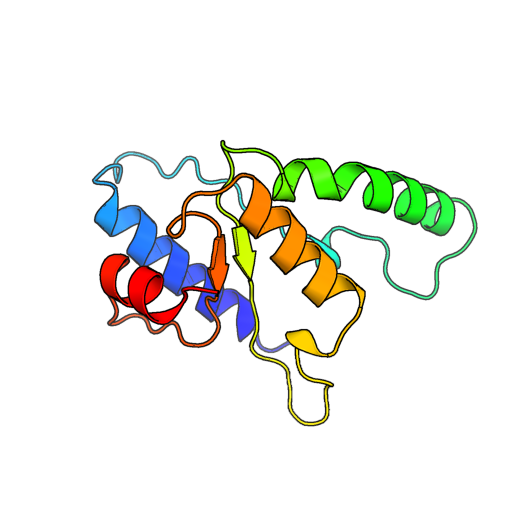 ALA A 1 103 ? 1.542 2.220 9.100 1.00 87.31 103 ALA A N 1
ATOM 836 C CA . ALA A 1 103 ? 2.149 1.222 8.222 1.00 87.31 103 ALA A CA 1
ATOM 837 C C . ALA A 1 103 ? 1.876 -0.196 8.752 1.00 87.31 103 ALA A C 1
ATOM 839 O O . ALA A 1 103 ? 2.565 -0.666 9.659 1.00 87.31 103 ALA A O 1
ATOM 840 N N . ILE A 1 104 ? 0.888 -0.893 8.181 1.00 91.56 104 ILE A N 1
ATOM 841 C CA . ILE A 1 104 ? 0.458 -2.225 8.646 1.00 91.56 104 ILE A CA 1
ATOM 842 C C . ILE A 1 104 ? 0.304 -3.232 7.503 1.00 91.56 104 ILE A C 1
ATOM 844 O O . ILE A 1 104 ? 0.095 -2.861 6.350 1.00 91.56 104 ILE A O 1
ATOM 848 N N . SER A 1 105 ? 0.339 -4.522 7.825 1.00 91.44 105 SER A N 1
ATOM 849 C CA . SER A 1 105 ? -0.097 -5.594 6.935 1.00 91.44 105 SER A CA 1
ATOM 850 C C . SER A 1 105 ? -1.608 -5.823 7.032 1.00 91.44 105 SER A C 1
ATOM 852 O O . SER A 1 105 ? -2.163 -5.897 8.126 1.00 91.44 105 SER A O 1
ATOM 854 N N . ILE A 1 106 ? -2.259 -6.017 5.882 1.00 92.38 106 ILE A N 1
ATOM 855 C CA . ILE A 1 106 ? -3.684 -6.386 5.770 1.00 92.38 106 ILE A CA 1
ATOM 856 C C . ILE A 1 106 ? -3.888 -7.815 5.231 1.00 92.38 106 ILE A C 1
ATOM 858 O O . ILE A 1 106 ? -4.944 -8.163 4.709 1.00 92.38 106 ILE A O 1
ATOM 862 N N . ALA A 1 107 ? -2.867 -8.664 5.353 1.00 85.69 107 ALA A N 1
ATOM 863 C CA . ALA A 1 107 ? -2.844 -10.041 4.852 1.00 85.69 107 ALA A CA 1
ATOM 864 C C . ALA A 1 107 ? -3.970 -10.954 5.371 1.00 85.69 107 ALA A C 1
ATOM 866 O O . ALA A 1 107 ? -4.394 -11.862 4.657 1.00 85.69 107 ALA A O 1
ATOM 867 N N . ASN A 1 108 ? -4.430 -10.717 6.603 1.00 83.06 108 ASN A N 1
ATOM 868 C CA . ASN A 1 108 ? -5.338 -11.598 7.344 1.00 83.06 108 ASN A CA 1
ATOM 869 C C . ASN A 1 108 ? -6.615 -10.873 7.788 1.00 83.06 108 ASN A C 1
ATOM 871 O O . ASN A 1 108 ? -7.140 -11.154 8.865 1.00 83.06 108 ASN A O 1
ATOM 875 N N . VAL A 1 109 ? -7.067 -9.900 6.993 1.00 89.88 109 VAL A N 1
ATOM 876 C CA . VAL A 1 109 ? -8.272 -9.130 7.306 1.00 89.88 109 VAL A CA 1
ATOM 877 C C . VAL A 1 109 ? -9.526 -9.943 6.995 1.00 89.88 109 VAL A C 1
ATOM 879 O O . VAL A 1 109 ? -9.652 -10.515 5.911 1.00 89.88 109 VAL A O 1
ATOM 882 N N . SER A 1 110 ? -10.477 -9.944 7.926 1.00 87.06 110 SER A N 1
ATOM 883 C CA . SER A 1 110 ? -11.839 -10.439 7.726 1.00 87.06 110 SER A CA 1
ATOM 884 C C . SER A 1 110 ? -12.870 -9.354 8.049 1.00 87.06 110 SER A C 1
ATOM 886 O O . SER A 1 110 ? -12.559 -8.352 8.694 1.00 87.06 110 SER A O 1
ATOM 888 N N . LYS A 1 111 ? -14.112 -9.532 7.584 1.00 84.44 111 LYS A N 1
ATOM 889 C CA . LYS A 1 111 ? -15.185 -8.534 7.762 1.00 84.44 111 LYS A CA 1
ATOM 890 C C . LYS A 1 111 ? -15.645 -8.385 9.213 1.00 84.44 111 LYS A C 1
ATOM 892 O O . LYS A 1 111 ? -16.301 -7.409 9.554 1.00 84.44 111 LYS A O 1
ATOM 897 N N . GLU A 1 112 ? -15.333 -9.361 10.055 1.00 89.06 112 GLU A N 1
ATOM 898 C CA . GLU A 1 112 ? -15.742 -9.415 11.457 1.00 89.06 112 GLU A CA 1
ATOM 899 C C . GLU A 1 112 ? -14.779 -8.659 12.384 1.00 89.06 112 GLU A C 1
ATOM 901 O O . GLU A 1 112 ? -15.091 -8.456 13.557 1.00 89.06 112 GLU A O 1
ATOM 906 N N . GLN A 1 113 ? -13.606 -8.258 11.887 1.00 91.62 113 GLN A N 1
ATOM 907 C CA . GLN A 1 113 ? -12.579 -7.592 12.682 1.00 91.62 113 GLN A CA 1
ATOM 908 C C . GLN A 1 113 ? -12.812 -6.084 12.768 1.00 91.62 113 GLN A C 1
ATOM 910 O O . GLN A 1 113 ? -13.178 -5.429 11.793 1.00 91.62 113 GLN A O 1
ATOM 915 N N . THR A 1 114 ? -12.525 -5.505 13.934 1.00 92.31 114 THR A N 1
ATOM 916 C CA . THR A 1 114 ? -12.466 -4.046 14.067 1.00 92.31 114 THR A CA 1
ATOM 917 C C . THR A 1 114 ? -11.142 -3.509 13.525 1.00 92.31 114 THR A C 1
ATOM 919 O O . THR A 1 114 ? -10.154 -4.239 13.429 1.00 92.31 114 THR A O 1
ATOM 922 N N . TRP A 1 115 ? -11.068 -2.202 13.241 1.00 91.62 115 TRP A N 1
ATOM 923 C CA . TRP A 1 115 ? -9.793 -1.582 12.859 1.00 91.62 115 TRP A CA 1
ATOM 924 C C . TRP A 1 115 ? -8.693 -1.808 13.907 1.00 91.62 115 TRP A C 1
ATOM 926 O O . TRP A 1 115 ? -7.548 -2.044 13.548 1.00 91.62 115 TRP A O 1
ATOM 936 N N . VAL A 1 116 ? -9.045 -1.796 15.196 1.00 91.31 116 VAL A N 1
ATOM 937 C CA . VAL A 1 116 ? -8.090 -2.021 16.292 1.00 91.31 116 VAL A CA 1
ATOM 938 C C . VAL A 1 116 ? -7.521 -3.443 16.253 1.00 91.31 116 VAL A C 1
ATOM 940 O O . VAL A 1 116 ? -6.330 -3.635 16.500 1.00 91.31 116 VAL A O 1
ATOM 943 N N . ASP A 1 117 ? -8.344 -4.441 15.915 1.00 92.19 117 ASP A N 1
ATOM 944 C CA . ASP A 1 117 ? -7.882 -5.82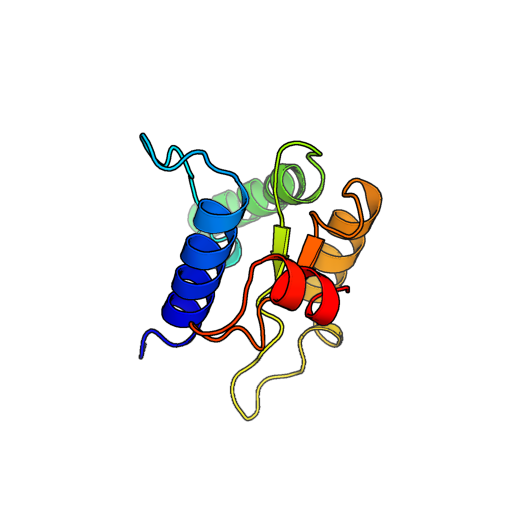4 15.752 1.00 92.19 117 ASP A CA 1
ATOM 945 C C . ASP A 1 117 ? -6.904 -5.938 14.580 1.00 92.19 117 ASP A C 1
ATOM 947 O O . ASP A 1 117 ? -5.824 -6.516 14.732 1.00 92.19 117 ASP A O 1
ATOM 951 N N . ILE A 1 118 ? -7.263 -5.334 13.443 1.00 91.94 118 ILE A N 1
ATOM 952 C CA . ILE A 1 118 ? -6.453 -5.311 12.219 1.00 91.94 118 ILE A CA 1
ATOM 953 C C . ILE A 1 118 ? -5.116 -4.615 12.479 1.00 91.94 118 ILE A C 1
ATOM 955 O O . ILE A 1 118 ? -4.067 -5.177 12.182 1.00 91.94 118 ILE A O 1
ATOM 959 N N . GLU A 1 119 ? -5.132 -3.432 13.088 1.00 90.56 119 GLU A N 1
ATOM 960 C CA . GLU A 1 119 ? -3.933 -2.662 13.414 1.00 90.56 119 GLU A CA 1
ATOM 961 C C . GLU A 1 119 ? -3.006 -3.438 14.357 1.00 90.56 119 GLU A C 1
ATOM 963 O O . GLU A 1 119 ? -1.798 -3.496 14.138 1.00 90.56 119 GLU A O 1
ATOM 968 N N . ARG A 1 120 ? -3.560 -4.101 15.382 1.00 89.31 120 ARG A N 1
ATOM 969 C CA . ARG A 1 120 ? -2.776 -4.906 16.329 1.00 89.31 120 ARG A CA 1
ATOM 970 C C . ARG A 1 120 ? -2.131 -6.118 15.660 1.00 89.31 120 ARG A C 1
ATOM 972 O O . ARG A 1 120 ? -0.983 -6.431 15.966 1.00 89.31 120 ARG A O 1
ATOM 979 N N . MET A 1 121 ? -2.868 -6.821 14.805 1.00 87.81 121 MET A N 1
ATOM 980 C CA . MET A 1 121 ? -2.392 -8.028 14.118 1.00 87.81 121 MET A CA 1
ATOM 981 C C . MET A 1 121 ? -1.458 -7.713 12.948 1.00 87.81 121 MET A C 1
ATOM 983 O O . MET A 1 121 ? -0.598 -8.524 12.617 1.00 87.81 121 MET A O 1
ATOM 987 N N . GLY A 1 122 ? -1.640 -6.553 12.323 1.00 85.88 122 GLY A N 1
ATOM 988 C CA . GLY A 1 122 ? -0.918 -6.112 11.138 1.00 85.88 122 GLY A CA 1
ATOM 989 C C . GLY A 1 122 ? 0.396 -5.396 11.425 1.00 85.88 122 GLY A C 1
ATOM 990 O O . GLY A 1 122 ? 1.047 -4.973 10.473 1.00 85.88 122 GLY A O 1
ATOM 991 N N . LYS A 1 123 ? 0.803 -5.235 12.691 1.00 83.06 123 LYS A N 1
ATOM 992 C CA . LYS A 1 123 ? 2.077 -4.583 13.026 1.00 83.06 123 LYS A CA 1
ATOM 993 C C . LYS A 1 123 ? 3.242 -5.290 12.332 1.00 83.06 123 LYS A C 1
ATOM 995 O O . LYS A 1 123 ? 3.437 -6.495 12.490 1.00 83.06 123 LYS A O 1
ATOM 1000 N N . MET A 1 124 ? 3.971 -4.510 11.540 1.00 74.62 124 MET A N 1
ATOM 1001 C CA . MET A 1 124 ? 5.051 -4.954 10.658 1.00 74.62 124 MET A CA 1
ATOM 1002 C C . MET A 1 124 ? 6.432 -4.840 11.284 1.00 74.62 124 MET A C 1
ATOM 1004 O O . MET A 1 124 ? 6.617 -3.953 12.145 1.00 74.62 124 MET A O 1
#

Sequence (124 aa):
PDGVQLQLIAAALEAYHQSTRQWTTPNTAVFLDWCSFYQRPRVGDEEAMFKKALQHTNIWYANAKTKVWCLTTVAEGVREYDMRGWPRFEKAVSQLVHDQGDAISIANVSKEQTWVDIERMGKM

Organism: Noctiluca scintillans (NCBI:txid2966)

pLDDT: mean 86.61, std 8.54, range [52.09, 97.38]

Radius of gyration: 15.5 Å; Cα contacts (8 Å, |Δi|>4): 121; chains: 1; bounding box: 35×33×42 Å

Foldseek 3Di:
DPCPVVQLVVLLVVLVCVVVVPPPDPPDDDDDQPVPADDPPDDDVSVVVRVVSVVCVLCQLQPQPAAAEDQQDDDPPDDGQCPDDVSVVSLVNNVPRYDQQRYFYSNDGDNPDHSVRRSVVGRD

Secondary structure (DSSP, 8-state):
---HHHHHHHHHHHHHHHHTS-TT--------TGGGSPPSS--THHHHHHHHHHHHHHHHHT-TTS-EEE-----TTSPPGGGSHHHHHHHHHHHHHS-TTTEEE-TT--TT--HHHHHHH-B-

Solvent-accessible surface area (backbone atoms only — not comparable to full-atom values): 7483 Å² total; per-residue (Å²): 136,90,53,65,68,58,52,29,52,49,34,51,49,53,22,44,47,64,71,66,74,54,76,90,62,83,87,74,85,84,85,62,69,80,83,72,43,73,60,86,89,61,59,74,67,44,44,53,49,34,56,54,47,63,70,52,53,53,55,60,46,55,34,71,89,50,72,48,74,41,73,53,63,64,61,90,95,50,79,52,42,79,81,34,74,65,60,35,50,52,54,56,48,20,62,72,57,36,57,72,81,31,33,29,37,46,58,84,56,51,82,86,49,50,40,69,55,45,44,66,72,12,55,113

Mean predicted aligned error: 5.27 Å